Protein AF-A0A2T3G2Y2-F1 (afdb_monomer)

pLDDT: mean 80.04, std 14.93, range [35.12, 97.12]

Secondary structure (DSSP, 8-state):
--HHHHHHHHHHHHHHHHHHHHH-SSHHHHHHHHHHHHHHHHHHHHHHHHHHHHHHHHHHHHHHHHHHHHHHHHHHGGGS-HHHHHHHHHHHHHHHHHHHHTTSS-HHHHHHHHHHHHHHS-GGGTT--

Solvent-accessible surface area (backbone atoms only — not comparable to full-atom values): 7167 Å² total; per-residue (Å²): 132,61,71,68,56,55,53,50,51,53,49,50,51,47,50,51,34,50,56,51,38,78,65,47,91,43,72,72,58,26,54,53,35,48,54,50,38,52,52,53,51,52,53,51,52,53,54,50,51,53,50,52,53,54,50,52,54,53,50,51,50,53,47,52,54,31,49,53,47,43,51,51,49,70,75,42,50,92,81,47,53,75,68,52,37,44,56,50,43,54,52,32,51,54,40,46,52,49,34,41,76,71,64,77,42,53,73,64,59,48,51,56,53,48,54,54,45,59,72,67,31,69,64,80,66,75,71,74,121

Foldseek 3Di:
DDPVVVVVVLVVLLVVLVVCLVPDPDPVSNVVSVVVNVVSVVVVVVVVVVVVVVVVVVLVVLVVVLVVLLCCLVVCLVVDDLVRLVVSLVVSLVSLVVNPVVVVDDPVVSVVSNVVSVVSRDCPVVPPD

Mean predicted aligned error: 11.21 Å

Sequence (129 aa):
MNINDVERNAREIARQTIEECLHAKDKELEEKVYIYAQTSIQILLKEYIKKILYYEDRINIIKNDMDKLYDNLINNNNEMTSYELTRRGYKAMCYLSICYVLGVIDHKEMI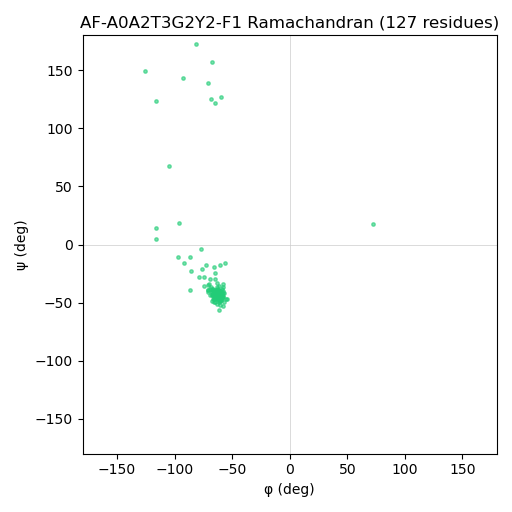DKRDTINMIIPKALQNKI

Radius of gyration: 25.7 Å; Cα contacts (8 Å, |Δi|>4): 75; chains: 1; bounding box: 54×30×72 Å

Nearest PDB structures (foldseek):
  7m4x-assembly1_t  TM=7.697E-01  e=6.752E-01  Acinetobacter baumannii AB0057
  8cdv-assembly1_S  TM=7.797E-01  e=7.152E-01  Bacillus subtilis subsp. subtilis str. 168
  6tbv-assembly1_S201  TM=7.411E-01  e=1.010E+00  Escherichia coli K-12
  7n30-assembly1_ST  TM=7.593E-01  e=1.134E+00  Escherichia coli K-12
  7y7e-assembly1_T  TM=7.560E-01  e=1.134E+00  Escherichia coli

Structure (mmCIF, N/CA/C/O backbone):
data_AF-A0A2T3G2Y2-F1
#
_entry.id   AF-A0A2T3G2Y2-F1
#
loop_
_atom_site.group_PDB
_atom_site.id
_atom_site.type_symbol
_atom_site.label_atom_id
_atom_site.label_alt_id
_atom_site.label_comp_id
_atom_site.label_asym_id
_atom_site.label_entity_id
_atom_site.label_seq_id
_atom_site.pdbx_PDB_ins_code
_atom_site.Cartn_x
_atom_site.Cartn_y
_atom_site.Cartn_z
_atom_site.occupancy
_atom_site.B_iso_or_equiv
_atom_si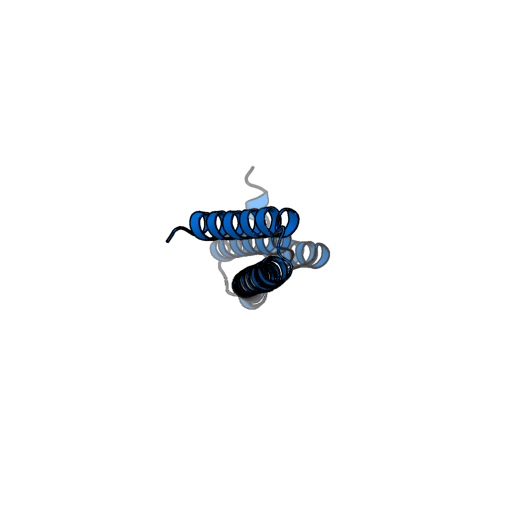te.auth_seq_id
_atom_site.auth_comp_id
_atom_site.auth_asym_id
_atom_site.auth_atom_id
_atom_site.pdbx_PDB_model_num
ATOM 1 N N . MET A 1 1 ? -18.092 -17.340 8.383 1.00 45.09 1 MET A N 1
ATOM 2 C CA . MET A 1 1 ? -18.879 -16.271 9.036 1.00 45.09 1 MET A CA 1
ATOM 3 C C . MET A 1 1 ? -18.550 -14.969 8.320 1.00 45.09 1 MET A C 1
ATOM 5 O O . MET A 1 1 ? -17.367 -14.696 8.159 1.00 45.09 1 MET A O 1
ATOM 9 N N . ASN A 1 2 ? -19.539 -14.256 7.773 1.00 56.09 2 ASN A N 1
ATOM 10 C CA . ASN A 1 2 ? -19.300 -13.054 6.964 1.00 56.09 2 ASN A CA 1
ATOM 11 C C . ASN A 1 2 ? -18.820 -11.908 7.870 1.00 56.09 2 ASN A C 1
ATOM 13 O O . ASN A 1 2 ? -19.319 -11.743 8.980 1.00 56.09 2 ASN A O 1
ATOM 17 N N . ILE A 1 3 ? -17.839 -11.127 7.422 1.00 48.53 3 ILE A N 1
ATOM 18 C CA . ILE A 1 3 ? -17.190 -10.105 8.255 1.00 48.53 3 ILE A CA 1
ATOM 19 C C . ILE A 1 3 ? -18.163 -8.982 8.647 1.00 48.53 3 ILE A C 1
ATOM 21 O O . ILE A 1 3 ? -18.073 -8.443 9.748 1.00 48.53 3 ILE A O 1
ATOM 25 N N . ASN A 1 4 ? -19.149 -8.722 7.785 1.00 52.75 4 ASN A N 1
ATOM 26 C CA . ASN A 1 4 ? -20.234 -7.780 8.043 1.00 52.75 4 ASN A CA 1
ATOM 27 C C . ASN A 1 4 ? -21.188 -8.282 9.139 1.00 52.75 4 ASN A C 1
ATOM 29 O O . ASN A 1 4 ? -21.748 -7.473 9.873 1.00 52.75 4 ASN A O 1
ATOM 33 N N . ASP A 1 5 ? -21.340 -9.603 9.293 1.00 56.50 5 ASP A N 1
ATOM 34 C CA . ASP A 1 5 ? -22.191 -10.182 10.339 1.00 56.50 5 ASP A CA 1
ATOM 35 C C . ASP A 1 5 ? -21.534 -10.067 11.722 1.00 56.50 5 ASP A C 1
ATOM 37 O O . ASP A 1 5 ? -22.220 -9.810 12.706 1.00 56.50 5 ASP A O 1
ATOM 41 N N . VAL A 1 6 ? -20.202 -10.188 11.805 1.00 58.31 6 VAL A N 1
ATOM 42 C CA . VAL A 1 6 ? -19.445 -10.007 13.060 1.00 58.31 6 VAL A CA 1
ATOM 43 C C . VAL A 1 6 ? -19.538 -8.564 13.547 1.00 58.31 6 VAL A C 1
ATOM 45 O O . VAL A 1 6 ? -19.789 -8.312 14.722 1.00 58.31 6 VAL A O 1
ATOM 48 N N . GLU A 1 7 ? -19.348 -7.614 12.633 1.00 56.12 7 GLU A N 1
ATOM 49 C CA . GLU A 1 7 ? -19.343 -6.191 12.956 1.00 56.12 7 GLU A CA 1
ATOM 50 C C . GLU A 1 7 ? -20.743 -5.679 13.312 1.00 56.12 7 GLU A C 1
ATOM 52 O O . GLU A 1 7 ? -20.895 -4.920 14.271 1.00 56.12 7 GLU A O 1
ATOM 57 N N . ARG A 1 8 ? -21.777 -6.150 12.599 1.00 71.88 8 ARG A N 1
ATOM 58 C CA . ARG A 1 8 ? -23.176 -5.871 12.940 1.00 71.88 8 ARG A CA 1
ATOM 59 C C . ARG A 1 8 ? -23.515 -6.403 14.329 1.00 71.88 8 ARG A C 1
ATOM 61 O O . ARG A 1 8 ? -23.965 -5.623 15.162 1.00 71.88 8 ARG A O 1
ATOM 68 N N . ASN A 1 9 ? -23.222 -7.676 14.597 1.00 67.06 9 ASN A N 1
ATOM 69 C CA . ASN A 1 9 ? -23.549 -8.301 15.879 1.00 67.06 9 ASN A CA 1
ATOM 70 C C . ASN A 1 9 ? -22.842 -7.606 17.048 1.00 67.06 9 ASN A C 1
ATOM 72 O O . ASN A 1 9 ? -23.448 -7.372 18.087 1.00 67.06 9 ASN A O 1
ATOM 76 N N . ALA A 1 10 ? -21.576 -7.223 16.885 1.00 61.25 10 ALA A N 1
ATOM 77 C CA . ALA A 1 10 ? -20.834 -6.558 17.947 1.00 61.25 10 ALA A CA 1
ATOM 78 C C . ALA A 1 10 ? -21.329 -5.123 18.221 1.00 61.25 10 ALA A C 1
ATOM 80 O O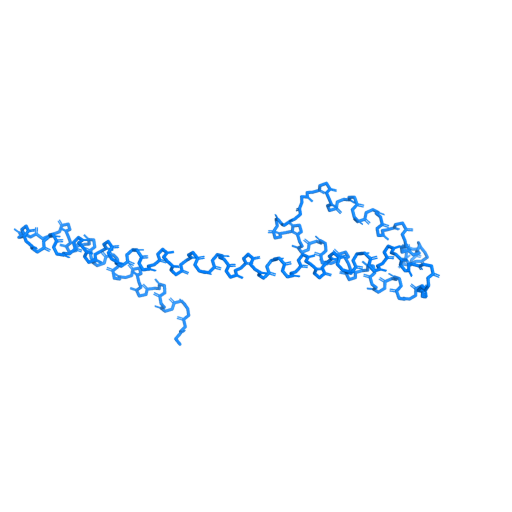 . ALA A 1 10 ? -21.351 -4.694 19.375 1.00 61.25 10 ALA A O 1
ATOM 81 N N . ARG A 1 11 ? -21.785 -4.393 17.189 1.00 65.25 11 ARG A N 1
ATOM 82 C CA . ARG A 1 11 ? -22.463 -3.094 17.361 1.00 65.25 11 ARG A CA 1
ATOM 83 C C . ARG A 1 11 ? -23.825 -3.246 18.032 1.00 65.25 11 ARG A C 1
ATOM 85 O O . ARG A 1 11 ? -24.159 -2.433 18.886 1.00 65.25 11 ARG A O 1
ATOM 92 N N . GLU A 1 12 ? -24.592 -4.271 17.667 1.00 71.38 12 GLU A N 1
ATOM 93 C CA . GLU A 1 12 ? -25.884 -4.578 18.293 1.00 71.38 12 GLU A CA 1
ATOM 94 C C . GLU A 1 12 ? -25.726 -4.896 19.778 1.00 71.38 12 GLU A C 1
ATOM 96 O O . GLU A 1 12 ? -26.423 -4.299 20.596 1.00 71.38 12 GLU A O 1
ATOM 101 N N . ILE A 1 13 ? -24.747 -5.735 20.127 1.00 67.75 13 ILE A N 1
ATOM 102 C CA . ILE A 1 13 ? -24.412 -6.062 21.516 1.00 67.75 13 ILE A CA 1
ATOM 103 C C . ILE A 1 13 ? -23.998 -4.798 22.271 1.00 67.75 13 ILE A C 1
ATOM 105 O O . ILE A 1 13 ? -24.549 -4.521 23.331 1.00 67.75 13 ILE A O 1
ATOM 109 N N . ALA A 1 14 ? -23.093 -3.979 21.725 1.00 63.53 14 ALA A N 1
ATOM 110 C CA . ALA A 1 14 ? -22.678 -2.736 22.378 1.00 63.53 14 ALA A CA 1
ATOM 111 C C . ALA A 1 14 ? -23.856 -1.764 22.594 1.00 63.53 14 ALA A C 1
ATOM 113 O O . ALA A 1 14 ? -23.976 -1.176 23.667 1.00 63.53 14 ALA A O 1
ATOM 114 N N . ARG A 1 15 ? -24.754 -1.632 21.606 1.00 69.69 15 ARG A N 1
ATOM 115 C CA . ARG A 1 15 ? -25.951 -0.778 21.683 1.00 69.69 15 ARG A CA 1
ATOM 116 C C . ARG A 1 15 ? -26.929 -1.263 22.754 1.00 69.69 15 ARG A C 1
ATOM 118 O O . ARG A 1 15 ? -27.345 -0.459 23.581 1.00 69.69 15 ARG A O 1
ATOM 125 N N . GLN A 1 16 ? -27.259 -2.556 22.750 1.00 67.19 16 GLN A N 1
ATOM 126 C CA . GLN A 1 16 ? -28.146 -3.176 23.743 1.00 67.19 16 GLN A CA 1
ATOM 127 C C . GLN A 1 16 ? -27.567 -3.049 25.152 1.00 67.19 16 GLN A C 1
ATOM 129 O O . GLN A 1 16 ? -28.277 -2.671 26.076 1.00 67.19 16 GLN A O 1
ATOM 134 N N . THR A 1 17 ? -26.258 -3.263 25.295 1.00 64.31 17 THR A N 1
ATOM 135 C CA . THR A 1 17 ? -25.582 -3.153 26.591 1.00 64.31 17 THR A CA 1
ATOM 136 C C . THR A 1 17 ? -25.626 -1.714 27.128 1.00 64.31 17 THR A C 1
ATOM 138 O O . THR A 1 17 ? -25.852 -1.518 28.315 1.00 64.31 17 THR A O 1
ATOM 141 N N . ILE A 1 18 ? -25.473 -0.689 26.275 1.00 64.94 18 ILE A N 1
ATOM 142 C CA . ILE A 1 18 ? -25.609 0.725 26.682 1.00 64.94 18 ILE A CA 1
ATOM 143 C C . ILE A 1 18 ? -27.060 1.068 27.060 1.00 64.94 18 ILE A C 1
ATOM 145 O O . ILE A 1 18 ? -27.271 1.734 28.074 1.00 64.94 18 ILE A O 1
ATOM 149 N N . GLU A 1 19 ? -28.053 0.617 26.281 1.00 66.12 19 GLU A N 1
ATOM 150 C CA . GLU A 1 19 ? -29.481 0.821 26.588 1.00 66.12 19 GLU A CA 1
ATOM 151 C C . GLU A 1 19 ? -29.868 0.188 27.935 1.00 66.12 19 GLU A C 1
ATOM 153 O O . GLU A 1 19 ? -30.522 0.836 28.751 1.00 66.12 19 GLU A O 1
ATOM 158 N N . GLU A 1 20 ? -29.429 -1.042 28.208 1.00 62.84 20 GLU A N 1
ATOM 159 C CA . GLU A 1 20 ? -29.710 -1.727 29.476 1.00 62.84 20 GLU A CA 1
ATOM 160 C C . GLU A 1 20 ? -28.993 -1.074 30.666 1.00 62.84 20 GLU A C 1
ATOM 162 O O . GLU A 1 20 ? -29.585 -0.961 31.739 1.00 62.84 20 GLU A O 1
ATOM 167 N N . CYS A 1 21 ? -27.766 -0.570 30.477 1.00 62.75 21 CYS A N 1
ATOM 168 C CA . CYS A 1 21 ? -27.027 0.159 31.515 1.00 62.75 21 CYS A CA 1
ATOM 169 C C . CYS A 1 21 ? -27.739 1.463 31.906 1.00 62.75 21 CYS A C 1
ATOM 171 O O . CYS A 1 21 ? -27.919 1.740 33.087 1.00 62.75 21 CYS A O 1
ATOM 173 N N . LEU A 1 22 ? -28.188 2.246 30.917 1.00 62.22 22 LEU A N 1
ATOM 174 C CA . LEU A 1 22 ? -28.872 3.529 31.137 1.00 62.22 22 LEU A CA 1
ATOM 175 C C . LEU A 1 22 ? -30.240 3.384 31.824 1.00 62.22 22 LEU A C 1
ATOM 177 O O . LEU A 1 22 ? -30.766 4.361 32.361 1.00 62.22 22 LEU A O 1
ATOM 181 N N . HIS A 1 23 ? -30.831 2.187 31.794 1.00 68.56 23 HIS A N 1
ATOM 182 C CA . HIS A 1 23 ? -32.160 1.909 32.340 1.00 68.56 23 HIS A CA 1
ATOM 183 C C . HIS A 1 23 ? -32.159 0.918 33.513 1.00 68.56 23 HIS A C 1
ATOM 185 O O . HIS A 1 23 ? -33.233 0.564 34.017 1.00 68.56 23 HIS A O 1
ATOM 191 N N . ALA A 1 24 ? -30.984 0.492 33.983 1.00 64.38 24 ALA A N 1
ATOM 192 C CA . ALA A 1 24 ? -30.859 -0.387 35.135 1.00 64.38 24 ALA A CA 1
ATOM 193 C C . ALA A 1 24 ? -31.360 0.322 36.405 1.00 64.38 24 ALA A C 1
ATOM 195 O O . ALA A 1 24 ? -30.886 1.387 36.788 1.00 64.38 24 ALA A O 1
ATOM 196 N N . LYS A 1 25 ? -32.354 -0.276 37.073 1.00 67.38 25 LYS A N 1
ATOM 197 C CA . LYS A 1 25 ? -32.879 0.221 38.361 1.00 67.38 25 LYS A CA 1
ATOM 198 C C . LYS A 1 25 ? -32.094 -0.305 39.568 1.00 67.38 25 LYS A C 1
ATOM 200 O O . LYS A 1 25 ? -32.313 0.161 40.682 1.00 67.38 25 LYS A O 1
ATOM 205 N N . ASP A 1 26 ? -31.218 -1.280 39.338 1.00 78.50 26 ASP A N 1
ATOM 206 C CA . ASP A 1 26 ? -30.374 -1.946 40.326 1.00 78.50 26 ASP A CA 1
ATOM 207 C C . ASP A 1 26 ? -28.902 -1.656 40.006 1.00 78.50 26 ASP A C 1
ATOM 209 O O . ASP A 1 26 ? -28.435 -1.944 38.901 1.00 78.50 26 ASP A O 1
ATOM 213 N N . LYS A 1 27 ? -28.177 -1.098 40.982 1.00 72.44 27 LYS A N 1
ATOM 214 C CA . LYS A 1 27 ? -26.762 -0.730 40.843 1.00 72.44 27 LYS A CA 1
ATOM 215 C C . LYS A 1 27 ? -25.852 -1.930 40.589 1.00 72.44 27 LYS A C 1
ATOM 217 O O . LYS A 1 27 ? -24.863 -1.790 39.879 1.00 72.44 27 LYS A O 1
ATOM 222 N N . GLU A 1 28 ? -26.161 -3.101 41.145 1.00 76.81 28 GLU A N 1
ATOM 223 C CA . GLU A 1 28 ? -25.327 -4.293 40.933 1.00 76.81 28 GLU A CA 1
ATOM 224 C C . GLU A 1 28 ? -25.470 -4.814 39.494 1.00 76.81 28 GLU A C 1
ATOM 226 O O . GLU A 1 28 ? -24.509 -5.296 38.886 1.00 76.81 28 GLU A O 1
ATOM 231 N N . LEU A 1 29 ? -26.672 -4.690 38.924 1.00 73.12 29 LEU A N 1
ATOM 232 C CA . LEU A 1 29 ? -26.936 -5.018 37.526 1.00 73.12 29 LEU A CA 1
ATOM 233 C C . LEU A 1 29 ? -26.256 -4.015 36.586 1.00 73.12 29 LEU A C 1
ATOM 235 O O . LEU A 1 29 ? -25.618 -4.430 35.622 1.00 73.12 29 LEU A O 1
ATOM 239 N N . GLU A 1 30 ? -26.334 -2.720 36.898 1.00 69.00 30 GLU A N 1
ATOM 240 C CA . GLU A 1 30 ? -25.651 -1.650 36.162 1.00 69.00 30 GLU A CA 1
ATOM 241 C C . GLU A 1 30 ? -24.134 -1.902 36.066 1.00 69.00 30 GLU A C 1
ATOM 243 O O . GLU A 1 30 ? -23.560 -1.855 34.979 1.00 69.00 30 GLU A O 1
ATOM 248 N N . GLU A 1 31 ? -23.484 -2.261 37.177 1.00 72.44 31 GLU A N 1
ATOM 249 C CA . GLU A 1 31 ? -22.037 -2.507 37.218 1.00 72.44 31 GLU A CA 1
ATOM 250 C C . GLU A 1 31 ? -21.621 -3.748 36.404 1.00 72.44 31 GLU A C 1
ATOM 252 O O . GLU A 1 31 ? -20.627 -3.719 35.671 1.00 72.44 31 GLU A O 1
ATOM 257 N N . LYS A 1 32 ? -22.418 -4.825 36.439 1.00 76.69 32 LYS A N 1
ATOM 258 C CA . LYS A 1 32 ? -22.186 -6.027 35.611 1.00 76.69 32 LYS A CA 1
ATOM 259 C C . LYS A 1 32 ? -22.330 -5.733 34.118 1.00 76.69 32 LYS A C 1
ATOM 261 O O . LYS A 1 32 ? -21.496 -6.175 33.323 1.00 76.69 32 LYS A O 1
ATOM 266 N N . VAL A 1 33 ? -23.364 -4.983 33.739 1.00 71.00 33 VAL A N 1
ATOM 267 C CA . VAL A 1 33 ? -23.626 -4.582 32.348 1.00 71.00 33 VAL A CA 1
ATOM 268 C C . VAL A 1 33 ? -22.508 -3.667 31.839 1.00 71.00 33 VAL A C 1
ATOM 270 O O . VAL A 1 33 ? -22.005 -3.862 30.731 1.00 71.00 33 VAL A O 1
ATOM 273 N N . TYR A 1 34 ? -22.016 -2.750 32.675 1.00 69.69 34 TYR A N 1
ATOM 274 C CA . TYR A 1 34 ? -20.880 -1.891 32.347 1.00 69.69 34 TYR A CA 1
ATOM 275 C C . TYR A 1 34 ? -19.591 -2.686 32.072 1.00 69.69 34 TYR A C 1
ATOM 277 O O . TYR A 1 34 ? -18.939 -2.479 31.044 1.00 69.69 34 TYR A O 1
ATOM 285 N N . ILE A 1 35 ? -19.240 -3.647 32.936 1.00 76.62 35 ILE A N 1
ATOM 286 C CA . ILE A 1 35 ? -18.067 -4.522 32.740 1.00 76.62 35 ILE A CA 1
ATOM 287 C C . ILE A 1 35 ? -18.201 -5.339 31.445 1.00 76.62 35 ILE A C 1
ATOM 289 O O . ILE A 1 35 ? -17.233 -5.496 30.688 1.00 76.62 35 ILE A O 1
ATOM 293 N N . TYR A 1 36 ? -19.404 -5.835 31.151 1.00 74.88 36 TYR A N 1
ATOM 294 C CA . TYR A 1 36 ? -19.682 -6.570 29.919 1.00 74.88 36 TYR A CA 1
ATOM 295 C C . TYR A 1 36 ? -19.528 -5.690 28.663 1.00 74.88 36 TYR A C 1
ATOM 297 O O . TYR A 1 36 ? -18.896 -6.112 27.685 1.00 74.88 36 TYR A O 1
ATOM 305 N N . ALA A 1 37 ? -20.011 -4.442 28.704 1.00 70.12 37 ALA A N 1
ATOM 306 C CA . ALA A 1 37 ? -19.838 -3.462 27.627 1.00 70.12 37 ALA A CA 1
ATOM 307 C C . ALA A 1 37 ? -18.355 -3.178 27.368 1.00 70.12 37 ALA A C 1
ATOM 309 O O . ALA A 1 37 ? -17.889 -3.247 26.228 1.00 70.12 37 ALA A O 1
ATOM 310 N N . GLN A 1 38 ? -17.598 -2.904 28.435 1.00 73.56 38 GLN A N 1
ATOM 311 C CA . GLN A 1 38 ? -16.163 -2.645 28.351 1.00 73.56 38 GLN A CA 1
ATOM 312 C C . GLN A 1 38 ? -15.412 -3.824 27.730 1.00 73.56 38 GLN A C 1
ATOM 314 O O . GLN A 1 38 ? -14.592 -3.629 26.833 1.00 73.56 38 GLN A O 1
ATOM 319 N N . THR A 1 39 ? -15.726 -5.049 28.155 1.00 79.31 39 THR A N 1
ATOM 320 C CA . THR A 1 39 ? -15.109 -6.268 27.612 1.00 79.31 39 THR A CA 1
ATOM 321 C C . THR A 1 39 ? -15.400 -6.416 26.116 1.00 79.31 39 THR A C 1
ATOM 323 O O . THR A 1 39 ? -14.495 -6.691 25.325 1.00 79.31 39 THR A O 1
ATOM 326 N N . SER A 1 40 ? -16.645 -6.166 25.706 1.00 75.75 40 SER A N 1
ATOM 327 C CA . SER A 1 40 ? -17.072 -6.242 24.304 1.00 75.75 40 SER A CA 1
ATOM 328 C C . SER A 1 40 ? -16.360 -5.205 23.427 1.00 75.75 40 SER A C 1
ATOM 330 O O . SER A 1 40 ? -15.847 -5.539 22.357 1.00 75.75 40 SER A O 1
ATOM 332 N N . ILE A 1 41 ? -16.242 -3.963 23.908 1.00 76.94 41 ILE A N 1
ATOM 333 C CA . ILE A 1 41 ? -15.496 -2.892 23.230 1.00 76.94 41 ILE A CA 1
ATOM 334 C C . ILE A 1 41 ? -14.010 -3.252 23.114 1.00 76.94 41 ILE A C 1
ATOM 336 O O . ILE A 1 41 ? -13.412 -3.068 22.056 1.00 76.94 41 ILE A O 1
ATOM 340 N N . GLN A 1 42 ? -13.401 -3.807 24.164 1.00 77.44 42 GLN A N 1
ATOM 341 C CA . GLN A 1 42 ? -11.996 -4.222 24.129 1.00 77.44 42 GLN A CA 1
ATOM 342 C C . GLN A 1 42 ? -11.738 -5.335 23.107 1.00 77.44 42 GLN A C 1
ATOM 344 O O . GLN A 1 42 ? -10.715 -5.307 22.420 1.00 77.44 42 GLN A O 1
ATOM 349 N N . ILE A 1 43 ? -12.649 -6.305 22.983 1.00 82.19 43 ILE A N 1
ATOM 350 C CA . ILE A 1 43 ? -12.560 -7.354 21.958 1.00 82.19 43 ILE A CA 1
ATOM 351 C C . ILE A 1 43 ? -12.643 -6.729 20.562 1.00 82.19 43 ILE A C 1
ATOM 353 O O . ILE A 1 43 ? -11.793 -7.015 19.720 1.00 82.19 43 ILE A O 1
ATOM 357 N N . LEU A 1 44 ? -13.605 -5.827 20.336 1.00 77.69 44 LEU A N 1
ATOM 358 C CA . LEU A 1 44 ? -13.743 -5.110 19.067 1.00 77.69 44 LEU A CA 1
ATOM 359 C C . LEU A 1 44 ? -12.470 -4.348 18.697 1.00 77.69 44 LEU A C 1
ATOM 361 O O . LEU A 1 44 ? -11.960 -4.505 17.589 1.00 77.69 44 LEU A O 1
ATOM 365 N N . LEU A 1 45 ? -11.924 -3.565 19.630 1.00 77.50 45 LEU A N 1
ATOM 366 C CA . LEU A 1 45 ? -10.692 -2.804 19.418 1.00 77.50 45 LEU A CA 1
ATOM 367 C C . LEU A 1 45 ? -9.517 -3.716 19.049 1.00 77.50 45 LEU A C 1
ATOM 369 O O . LEU A 1 45 ? -8.793 -3.420 18.100 1.00 77.50 45 LEU A O 1
ATOM 373 N N . LYS A 1 46 ? -9.353 -4.851 19.742 1.00 80.44 46 LYS A N 1
ATOM 374 C CA . LYS A 1 46 ? -8.311 -5.839 19.416 1.00 80.44 46 LYS A CA 1
ATOM 375 C C . LYS A 1 46 ? -8.464 -6.381 17.994 1.00 80.44 46 LYS A C 1
ATOM 377 O O . LYS A 1 46 ? -7.467 -6.504 17.286 1.00 80.44 46 LYS A O 1
ATOM 382 N N . GLU A 1 47 ? -9.685 -6.682 17.560 1.00 81.00 47 GLU A N 1
ATOM 383 C CA . GLU A 1 47 ? -9.940 -7.179 16.204 1.00 81.00 47 GLU A CA 1
ATOM 384 C C . GLU A 1 47 ? -9.700 -6.108 15.128 1.00 81.00 47 GLU A C 1
ATOM 386 O O . GLU A 1 47 ? -9.119 -6.410 14.085 1.00 81.00 47 GLU A O 1
ATOM 391 N N . TYR A 1 48 ? -10.060 -4.844 15.376 1.00 77.31 48 TYR A N 1
ATOM 392 C CA . TYR A 1 48 ? -9.737 -3.750 14.452 1.00 77.31 48 TYR A CA 1
ATOM 393 C C . TYR A 1 48 ? -8.233 -3.497 14.347 1.00 77.31 48 TYR A C 1
ATOM 395 O O . TYR A 1 48 ? -7.735 -3.342 13.235 1.00 77.31 48 TYR A O 1
ATOM 403 N N . ILE A 1 49 ? -7.496 -3.519 15.463 1.00 82.62 49 ILE A N 1
ATOM 404 C CA . ILE A 1 49 ? -6.032 -3.372 15.450 1.00 82.62 49 ILE A CA 1
ATOM 405 C C . ILE A 1 49 ? -5.390 -4.483 14.614 1.00 82.62 49 ILE A C 1
ATOM 407 O O . ILE A 1 49 ? -4.567 -4.196 13.750 1.00 82.62 49 ILE A O 1
ATOM 411 N N . LYS A 1 50 ? -5.810 -5.743 14.793 1.00 82.56 50 LYS A N 1
ATOM 412 C CA . LYS A 1 50 ? -5.321 -6.856 13.960 1.00 82.56 50 LYS A CA 1
ATOM 413 C C . LYS A 1 50 ? -5.585 -6.628 12.470 1.00 82.56 50 LYS A C 1
ATOM 415 O O . LYS A 1 50 ? -4.725 -6.937 11.653 1.00 82.56 50 LYS A O 1
ATOM 420 N N . LYS A 1 51 ? -6.757 -6.093 12.106 1.00 78.31 51 LYS A N 1
ATOM 421 C CA . LYS A 1 51 ? -7.083 -5.763 10.708 1.00 78.31 51 LYS A CA 1
ATOM 422 C C . LYS A 1 51 ? -6.212 -4.634 10.165 1.00 78.31 51 LYS A C 1
ATOM 424 O O . LYS A 1 51 ? -5.761 -4.740 9.032 1.00 78.31 51 LYS A O 1
ATOM 429 N N . ILE A 1 52 ? -5.980 -3.581 10.951 1.00 80.25 52 ILE A N 1
ATOM 430 C CA . ILE A 1 52 ? -5.095 -2.473 10.564 1.00 80.25 52 ILE A CA 1
ATOM 431 C C . ILE A 1 52 ? -3.697 -3.017 10.273 1.00 80.25 52 ILE A C 1
ATOM 433 O O . ILE A 1 52 ? -3.218 -2.846 9.158 1.00 80.25 52 ILE A O 1
ATOM 437 N N . LEU A 1 53 ? -3.118 -3.777 11.208 1.00 82.06 53 LEU A N 1
ATOM 438 C CA . LEU A 1 53 ? -1.801 -4.398 11.034 1.00 82.06 53 LEU A CA 1
ATOM 439 C C . LEU A 1 53 ? -1.758 -5.317 9.801 1.00 82.06 53 LEU A C 1
ATOM 441 O O . LEU A 1 53 ? -0.821 -5.267 9.012 1.00 82.06 53 LEU A O 1
ATOM 445 N N . TYR A 1 54 ? -2.809 -6.111 9.575 1.00 87.62 54 TYR A N 1
ATOM 446 C CA . TYR A 1 54 ? -2.915 -6.954 8.382 1.00 87.62 54 TYR A CA 1
ATOM 447 C C . TYR A 1 54 ? -2.901 -6.145 7.074 1.00 87.62 54 TYR A C 1
ATOM 449 O O . TYR A 1 54 ? -2.278 -6.556 6.093 1.00 87.62 54 TYR A O 1
ATOM 457 N N . TYR A 1 55 ? -3.605 -5.010 7.028 1.00 85.50 55 TYR A N 1
ATOM 458 C CA . TYR A 1 55 ? -3.594 -4.141 5.854 1.00 85.50 55 TYR A CA 1
ATOM 459 C C . TYR A 1 55 ? 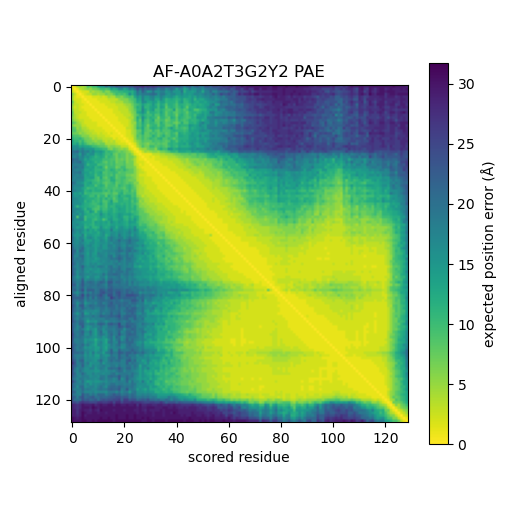-2.255 -3.422 5.690 1.00 85.50 55 TYR A C 1
ATOM 461 O O . TYR A 1 55 ? -1.775 -3.343 4.562 1.00 85.50 55 TYR A O 1
ATOM 469 N N . GLU A 1 56 ? -1.624 -2.973 6.776 1.00 84.38 56 GLU A N 1
ATOM 470 C CA . GLU A 1 56 ? -0.272 -2.401 6.756 1.00 84.38 56 GLU A CA 1
ATOM 471 C C . GLU A 1 56 ? 0.750 -3.394 6.182 1.00 84.38 56 GLU A C 1
ATOM 473 O O . GLU A 1 56 ? 1.510 -3.043 5.279 1.00 84.38 56 GLU A O 1
ATOM 478 N N . ASP A 1 57 ? 0.707 -4.664 6.595 1.00 89.88 57 ASP A N 1
ATOM 479 C CA . ASP A 1 57 ? 1.567 -5.718 6.042 1.00 89.88 57 ASP A CA 1
ATOM 480 C C . ASP A 1 57 ? 1.357 -5.899 4.531 1.00 89.88 57 ASP A C 1
ATOM 482 O O . ASP A 1 57 ? 2.311 -6.005 3.755 1.00 89.88 57 ASP A O 1
ATOM 486 N N . ARG A 1 58 ? 0.099 -5.905 4.075 1.00 88.19 58 ARG A N 1
ATOM 487 C CA . ARG A 1 58 ? -0.241 -6.023 2.646 1.00 88.19 58 ARG A CA 1
ATOM 488 C C . ARG A 1 58 ? 0.217 -4.810 1.845 1.00 88.19 58 ARG A C 1
ATOM 490 O O . ARG A 1 58 ? 0.719 -4.968 0.733 1.00 88.19 58 ARG A O 1
ATOM 497 N N . ILE A 1 59 ? 0.063 -3.622 2.412 1.00 89.88 59 ILE A N 1
ATOM 498 C CA . ILE A 1 59 ? 0.536 -2.362 1.846 1.00 89.88 59 ILE A CA 1
ATOM 499 C C . ILE A 1 59 ? 2.066 -2.391 1.691 1.00 89.88 59 ILE A C 1
ATOM 501 O O . ILE A 1 59 ? 2.583 -2.058 0.622 1.00 89.88 59 ILE A O 1
ATOM 505 N N . ASN A 1 60 ? 2.784 -2.886 2.702 1.00 90.50 60 ASN A N 1
ATOM 506 C CA . ASN A 1 60 ? 4.237 -3.055 2.658 1.00 90.50 60 ASN A CA 1
ATOM 507 C C . ASN A 1 60 ? 4.680 -4.054 1.581 1.00 90.50 60 ASN A C 1
ATOM 509 O O . ASN A 1 60 ? 5.675 -3.819 0.897 1.00 90.50 60 ASN A O 1
ATOM 513 N N . ILE A 1 61 ? 3.933 -5.145 1.373 1.00 93.00 61 ILE A N 1
ATOM 514 C CA . ILE A 1 61 ? 4.193 -6.085 0.269 1.00 93.00 61 ILE A CA 1
ATOM 515 C C . ILE A 1 61 ? 4.072 -5.375 -1.085 1.00 93.00 61 ILE A C 1
ATOM 517 O O . ILE A 1 61 ? 4.972 -5.497 -1.914 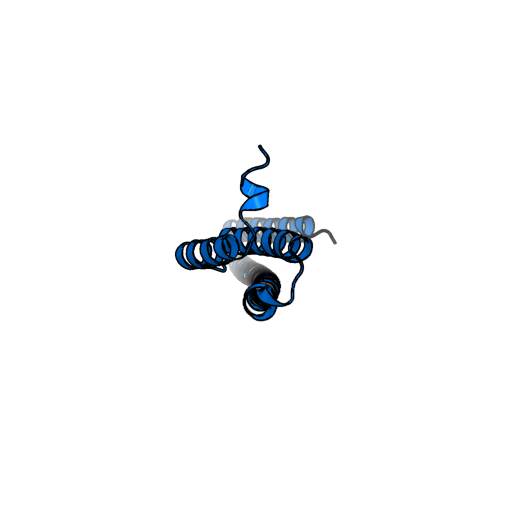1.00 93.00 61 ILE A O 1
ATOM 521 N N . ILE A 1 62 ? 3.006 -4.595 -1.297 1.00 90.81 62 ILE A N 1
ATOM 522 C CA . ILE A 1 62 ? 2.802 -3.841 -2.545 1.00 90.81 62 ILE A CA 1
ATOM 523 C C . ILE A 1 62 ? 3.948 -2.848 -2.770 1.00 90.81 62 ILE A C 1
ATOM 525 O O . ILE A 1 62 ? 4.471 -2.771 -3.883 1.00 90.81 62 ILE A O 1
ATOM 529 N N . LYS A 1 63 ? 4.372 -2.127 -1.724 1.00 94.25 63 LYS A N 1
ATOM 530 C CA . LYS A 1 63 ? 5.518 -1.210 -1.793 1.00 94.25 63 LYS A CA 1
ATOM 531 C C . LYS A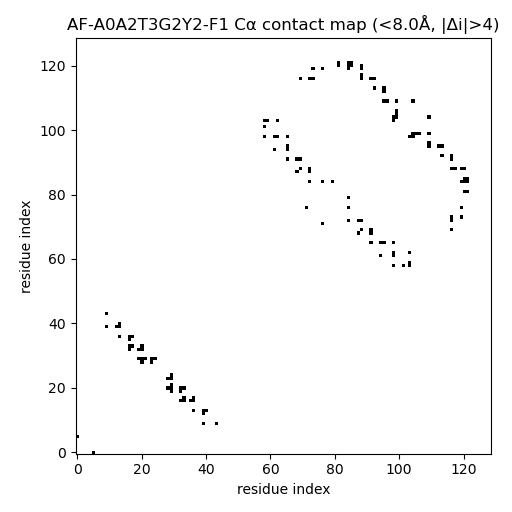 1 63 ? 6.805 -1.942 -2.172 1.00 94.25 63 LYS A C 1
ATOM 533 O O . LYS A 1 63 ? 7.496 -1.515 -3.087 1.00 94.25 63 LYS A O 1
ATOM 538 N N . ASN A 1 64 ? 7.098 -3.068 -1.526 1.00 95.25 64 ASN A N 1
ATOM 539 C CA . ASN A 1 64 ? 8.293 -3.857 -1.821 1.00 95.25 64 ASN A CA 1
ATOM 540 C C . ASN A 1 64 ? 8.293 -4.397 -3.257 1.00 95.25 64 ASN A C 1
ATOM 542 O O . ASN A 1 64 ? 9.335 -4.416 -3.910 1.00 95.25 64 ASN A O 1
ATOM 546 N N . ASP A 1 65 ? 7.141 -4.835 -3.764 1.00 92.81 65 ASP A N 1
ATOM 547 C CA . ASP A 1 65 ? 7.009 -5.273 -5.154 1.00 92.81 65 ASP A CA 1
ATOM 548 C C . ASP A 1 65 ? 7.181 -4.105 -6.137 1.00 92.81 65 ASP A C 1
ATOM 550 O O . ASP A 1 65 ? 7.812 -4.276 -7.183 1.00 92.81 65 ASP A O 1
ATOM 554 N N . MET A 1 66 ? 6.666 -2.917 -5.796 1.00 94.62 66 MET A N 1
ATOM 555 C CA . MET A 1 66 ? 6.883 -1.682 -6.556 1.00 94.62 66 MET A CA 1
ATOM 556 C C . MET A 1 66 ? 8.369 -1.316 -6.602 1.00 94.62 66 MET A C 1
ATOM 558 O O . MET A 1 66 ? 8.902 -1.127 -7.694 1.00 94.62 66 MET A O 1
ATOM 562 N N . ASP A 1 67 ? 9.051 -1.301 -5.454 1.00 95.56 67 ASP A N 1
ATOM 563 C CA . ASP A 1 67 ? 10.476 -0.973 -5.355 1.00 95.56 67 ASP A CA 1
ATOM 564 C C . ASP A 1 67 ? 11.335 -1.982 -6.129 1.00 95.56 67 ASP A C 1
ATOM 566 O O . ASP A 1 67 ? 12.175 -1.584 -6.928 1.00 95.56 67 ASP A O 1
ATOM 570 N N . LYS A 1 68 ? 11.053 -3.288 -6.027 1.00 95.12 68 LYS A N 1
ATOM 571 C CA . LYS A 1 68 ? 11.749 -4.312 -6.829 1.00 95.12 68 LYS A CA 1
ATOM 572 C C . LYS A 1 68 ? 11.566 -4.113 -8.331 1.00 95.12 68 LYS A C 1
ATOM 574 O O . LYS A 1 68 ? 12.512 -4.304 -9.093 1.00 95.12 68 LYS A O 1
ATOM 579 N N . LEU A 1 69 ? 10.348 -3.791 -8.775 1.00 92.31 69 LEU A N 1
ATOM 580 C CA . LEU A 1 69 ? 10.076 -3.518 -10.189 1.00 92.31 69 LEU A CA 1
ATOM 581 C C . LEU A 1 69 ? 10.805 -2.258 -10.656 1.00 92.31 69 LEU A C 1
ATOM 583 O O . LEU A 1 69 ? 11.370 -2.263 -11.749 1.00 92.31 69 LEU A O 1
ATOM 587 N N . TYR A 1 70 ? 10.794 -1.213 -9.829 1.00 94.56 70 TYR A N 1
ATOM 588 C CA . TYR A 1 70 ? 11.490 0.040 -10.078 1.00 94.56 70 TYR A CA 1
ATOM 589 C C . TYR A 1 70 ? 13.002 -0.185 -10.184 1.00 94.56 70 TYR A C 1
ATOM 591 O O . TYR A 1 70 ? 13.576 0.073 -11.236 1.00 94.56 70 TYR A O 1
ATOM 599 N N . ASP A 1 71 ? 13.630 -0.766 -9.164 1.00 95.50 71 ASP A N 1
ATOM 600 C CA . ASP A 1 71 ? 15.074 -1.016 -9.124 1.00 95.50 71 ASP A CA 1
ATOM 601 C C . ASP A 1 71 ? 15.524 -1.920 -10.271 1.00 95.50 71 ASP A C 1
ATOM 603 O O . ASP A 1 71 ? 16.554 -1.678 -10.895 1.00 95.50 71 ASP A O 1
ATOM 607 N N . ASN A 1 72 ? 14.733 -2.944 -10.608 1.00 93.06 72 ASN A N 1
ATOM 608 C CA . ASN A 1 72 ? 15.021 -3.795 -11.756 1.00 93.06 72 ASN A CA 1
ATOM 609 C C . ASN A 1 72 ? 15.015 -3.009 -13.075 1.00 93.06 72 ASN A C 1
ATOM 611 O O . ASN A 1 72 ? 15.859 -3.263 -13.931 1.00 93.06 72 ASN A O 1
ATOM 615 N N . LEU A 1 73 ? 14.086 -2.064 -13.242 1.00 92.31 73 LEU A N 1
ATOM 616 C CA . LEU A 1 73 ? 14.037 -1.198 -14.416 1.00 92.31 73 LEU A CA 1
ATOM 617 C C . LEU A 1 73 ? 15.237 -0.242 -14.456 1.00 92.31 73 LEU A C 1
ATOM 619 O O . LEU A 1 73 ? 15.830 -0.080 -15.516 1.00 92.31 73 LEU A O 1
ATOM 623 N N . ILE A 1 74 ? 15.609 0.373 -13.328 1.00 92.75 74 ILE A N 1
ATOM 624 C CA . ILE A 1 74 ? 16.738 1.315 -13.270 1.00 92.75 74 ILE A CA 1
ATOM 625 C C . ILE A 1 74 ? 18.065 0.603 -13.541 1.00 92.75 74 ILE A C 1
ATOM 627 O O . ILE A 1 74 ? 18.864 1.078 -14.344 1.00 92.75 74 ILE A O 1
ATOM 631 N N . ASN A 1 75 ? 18.288 -0.543 -12.900 1.00 93.81 75 ASN A N 1
ATOM 632 C CA . ASN A 1 75 ? 19.589 -1.208 -12.915 1.00 93.81 75 ASN A CA 1
ATOM 633 C C . ASN A 1 75 ? 19.855 -1.981 -14.208 1.00 93.81 75 ASN A C 1
ATOM 635 O O . ASN A 1 75 ? 21.006 -2.107 -14.611 1.00 93.81 75 ASN A O 1
ATOM 639 N N . ASN A 1 76 ? 18.805 -2.466 -14.877 1.00 92.25 76 ASN A N 1
ATOM 640 C CA . ASN A 1 76 ? 18.953 -3.372 -16.016 1.00 92.25 76 ASN A CA 1
ATOM 641 C C . ASN A 1 76 ? 18.425 -2.768 -17.329 1.00 92.25 76 ASN A C 1
ATOM 643 O O . ASN A 1 76 ? 18.220 -3.499 -18.297 1.00 92.25 76 ASN A O 1
ATOM 647 N N . ASN A 1 77 ? 18.179 -1.452 -17.395 1.00 88.88 77 ASN A N 1
ATOM 648 C CA . ASN A 1 77 ? 17.581 -0.829 -18.584 1.00 88.88 77 ASN A CA 1
ATOM 649 C C . ASN A 1 77 ? 18.385 -1.056 -19.880 1.00 88.88 77 ASN A C 1
ATOM 651 O O . ASN A 1 77 ? 17.784 -1.266 -20.930 1.00 88.88 77 ASN A O 1
ATOM 655 N N . ASN A 1 78 ? 19.717 -1.071 -19.803 1.00 87.94 78 ASN A N 1
ATOM 656 C CA . ASN A 1 78 ? 20.608 -1.254 -20.952 1.00 87.94 78 ASN A CA 1
ATOM 657 C C . ASN A 1 78 ? 20.613 -2.694 -21.489 1.00 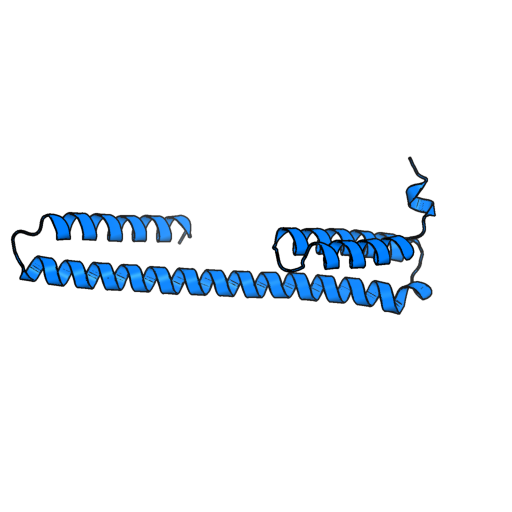87.94 78 ASN A C 1
ATOM 659 O O . ASN A 1 78 ? 21.041 -2.927 -22.616 1.00 87.94 78 ASN A O 1
ATOM 663 N N . GLU A 1 79 ? 20.148 -3.653 -20.688 1.00 90.81 79 GLU A N 1
ATOM 664 C CA . GLU A 1 79 ? 20.091 -5.077 -21.033 1.00 90.81 79 GLU A CA 1
ATOM 665 C C . GLU A 1 79 ? 18.703 -5.495 -21.547 1.00 90.81 79 GLU A C 1
ATOM 667 O O . GLU A 1 79 ? 18.532 -6.598 -22.063 1.00 90.81 79 GLU A O 1
ATOM 672 N N . MET A 1 80 ? 17.697 -4.624 -21.409 1.00 89.19 80 MET A N 1
ATOM 673 C CA . MET A 1 80 ? 16.312 -4.904 -21.786 1.00 89.19 80 MET A CA 1
ATOM 674 C C . MET A 1 80 ? 16.000 -4.464 -23.215 1.00 89.19 80 MET A C 1
ATOM 676 O O . MET A 1 80 ? 16.401 -3.396 -23.677 1.00 89.19 80 MET A O 1
ATOM 680 N N . THR A 1 81 ? 15.174 -5.250 -23.906 1.00 88.00 81 THR A N 1
ATOM 681 C CA . THR A 1 81 ? 14.620 -4.832 -25.200 1.00 88.00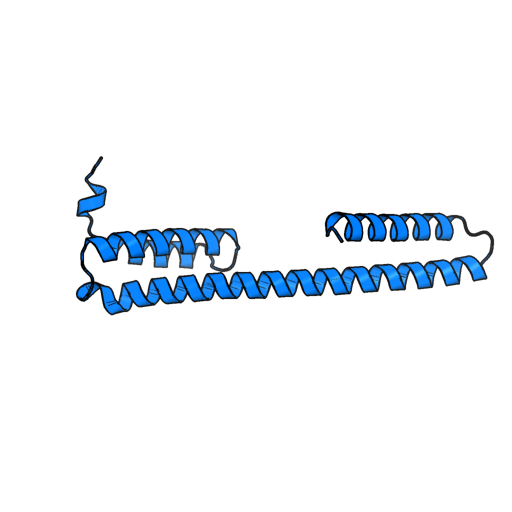 81 THR A CA 1
ATOM 682 C C . THR A 1 81 ? 13.648 -3.656 -25.035 1.00 88.00 81 THR A C 1
ATOM 684 O O . THR A 1 81 ? 13.018 -3.481 -23.990 1.00 88.00 81 THR A O 1
ATOM 687 N N . SER A 1 82 ? 13.425 -2.869 -26.093 1.00 85.81 82 SER A N 1
ATOM 688 C CA . SER A 1 82 ? 12.474 -1.741 -26.051 1.00 85.81 82 SER A CA 1
ATOM 689 C C . SER A 1 82 ? 11.044 -2.158 -25.673 1.00 85.81 82 SER A C 1
ATOM 691 O O . SER A 1 82 ? 10.333 -1.416 -24.989 1.00 85.81 82 SER A O 1
ATOM 693 N N . TYR A 1 83 ? 10.618 -3.354 -26.093 1.00 87.75 83 TYR A N 1
ATOM 694 C CA . TYR A 1 83 ? 9.323 -3.919 -25.711 1.00 87.75 83 TYR A CA 1
ATOM 695 C C . TYR A 1 83 ? 9.255 -4.208 -24.203 1.00 87.75 83 TYR A C 1
ATOM 697 O O . TYR A 1 83 ? 8.273 -3.859 -23.544 1.00 87.75 83 TYR A O 1
ATOM 705 N N . GLU A 1 84 ? 10.309 -4.797 -23.635 1.00 89.62 84 GLU A N 1
ATOM 706 C CA . GLU A 1 84 ? 10.381 -5.094 -22.203 1.00 89.62 84 GLU A CA 1
ATOM 707 C C . GLU A 1 84 ? 10.441 -3.834 -21.348 1.00 89.62 84 GLU A C 1
ATOM 709 O O . GLU A 1 84 ? 9.702 -3.754 -20.365 1.00 89.62 84 GLU A O 1
ATOM 714 N N . LEU A 1 85 ? 11.245 -2.841 -21.747 1.00 88.56 85 LEU A N 1
ATOM 715 C CA . LEU A 1 85 ? 11.322 -1.536 -21.083 1.00 88.56 85 LEU A CA 1
ATOM 716 C C . LEU A 1 85 ? 9.945 -0.886 -20.976 1.00 88.56 85 LEU A C 1
ATOM 718 O O . LEU A 1 85 ? 9.532 -0.450 -19.905 1.00 88.56 85 LEU A O 1
ATOM 722 N N . THR A 1 86 ? 9.192 -0.897 -22.074 1.00 86.50 86 THR A N 1
ATOM 723 C CA . THR A 1 86 ? 7.833 -0.350 -22.119 1.00 86.50 86 THR A CA 1
ATOM 724 C C . THR A 1 86 ? 6.895 -1.101 -21.183 1.00 86.50 86 THR A C 1
ATOM 726 O O . THR A 1 86 ? 6.202 -0.497 -20.364 1.00 86.50 86 THR A O 1
ATOM 729 N N . ARG A 1 87 ? 6.863 -2.434 -21.291 1.00 89.12 87 ARG A N 1
ATOM 730 C CA . ARG A 1 87 ? 5.949 -3.276 -20.515 1.00 89.12 87 ARG A CA 1
ATOM 731 C C . ARG A 1 87 ? 6.228 -3.174 -19.015 1.00 89.12 87 ARG A C 1
ATOM 733 O O . ARG A 1 87 ? 5.292 -3.053 -18.224 1.00 89.12 87 ARG A O 1
ATOM 740 N N . ARG A 1 88 ? 7.501 -3.238 -18.616 1.00 89.75 88 ARG A N 1
ATOM 741 C CA . ARG A 1 88 ? 7.917 -3.132 -17.210 1.00 89.75 88 ARG A CA 1
ATOM 742 C C . ARG A 1 88 ? 7.744 -1.713 -16.685 1.00 89.75 88 ARG A C 1
ATOM 744 O O . ARG A 1 88 ? 7.224 -1.558 -15.587 1.00 89.75 88 ARG A O 1
ATOM 751 N N . GLY A 1 89 ? 8.085 -0.703 -17.481 1.00 90.75 89 GLY A N 1
ATOM 752 C CA . GLY A 1 89 ? 7.893 0.702 -17.138 1.00 90.75 89 GLY A CA 1
ATOM 753 C C . GLY A 1 89 ? 6.425 1.054 -16.890 1.00 90.75 89 GLY A C 1
ATOM 754 O O . GLY A 1 89 ? 6.104 1.635 -15.856 1.00 90.75 89 GLY A O 1
ATOM 755 N N . TYR A 1 90 ? 5.506 0.609 -17.755 1.00 89.44 90 TYR A N 1
ATOM 756 C CA . TYR A 1 90 ? 4.066 0.788 -17.527 1.00 89.44 90 TYR A CA 1
ATOM 757 C C . TYR A 1 90 ? 3.598 0.099 -16.240 1.00 89.44 90 TYR A C 1
ATOM 759 O O . TYR A 1 90 ? 2.898 0.702 -15.427 1.00 89.44 90 TYR A O 1
ATOM 767 N N . LYS A 1 91 ? 4.043 -1.143 -16.003 1.00 90.62 91 LYS A N 1
ATOM 768 C CA . LYS A 1 91 ? 3.721 -1.870 -14.768 1.00 90.62 91 LYS A CA 1
ATOM 769 C C . LYS A 1 91 ? 4.234 -1.134 -13.523 1.00 90.62 91 LYS A C 1
ATOM 771 O O . LYS A 1 91 ? 3.487 -1.009 -12.557 1.00 90.62 91 LYS A O 1
ATOM 776 N N . ALA A 1 92 ? 5.466 -0.625 -13.555 1.00 92.06 92 ALA A N 1
ATOM 777 C CA . ALA A 1 92 ? 6.042 0.157 -12.465 1.00 92.06 92 ALA A CA 1
ATOM 778 C C . ALA A 1 92 ? 5.234 1.440 -12.204 1.00 92.06 92 ALA A C 1
ATOM 780 O O . ALA A 1 92 ? 4.914 1.720 -11.054 1.00 92.06 92 ALA A O 1
ATOM 781 N N . MET A 1 93 ? 4.803 2.161 -13.249 1.00 91.44 93 MET A N 1
ATOM 782 C CA . MET A 1 93 ? 3.943 3.349 -13.105 1.00 91.44 93 MET A CA 1
ATOM 783 C C . MET A 1 93 ? 2.573 3.036 -12.484 1.00 91.44 93 MET A C 1
ATOM 785 O O . MET A 1 93 ? 2.091 3.800 -11.642 1.00 91.44 93 MET A O 1
ATOM 789 N N . CYS A 1 94 ? 1.943 1.915 -12.856 1.00 91.56 94 CYS A N 1
ATOM 790 C CA . CYS A 1 94 ? 0.689 1.481 -12.234 1.00 91.56 94 CYS A CA 1
ATOM 791 C C . CYS A 1 94 ? 0.874 1.218 -10.734 1.00 91.56 94 CYS A C 1
ATOM 793 O O . CYS A 1 94 ? 0.086 1.699 -9.924 1.00 91.56 94 CYS A O 1
ATOM 795 N N . TYR A 1 95 ? 1.930 0.492 -10.360 1.00 93.94 95 TYR A N 1
ATOM 796 C CA . TYR A 1 95 ? 2.227 0.187 -8.958 1.00 93.94 95 TYR A CA 1
ATOM 797 C C . TYR A 1 95 ? 2.585 1.447 -8.164 1.00 93.94 95 TYR A C 1
ATOM 799 O O . TYR A 1 95 ? 2.098 1.616 -7.053 1.00 93.94 95 TYR A O 1
ATOM 807 N N . LEU A 1 96 ? 3.351 2.366 -8.753 1.00 94.88 96 LEU A N 1
ATOM 808 C CA . LEU A 1 96 ? 3.680 3.659 -8.154 1.00 94.88 96 LEU A CA 1
ATOM 809 C C . LEU A 1 96 ? 2.417 4.481 -7.848 1.00 94.88 96 LEU A C 1
ATOM 811 O O . LEU A 1 96 ? 2.277 5.031 -6.759 1.00 94.88 96 LEU A O 1
ATOM 815 N N . SER A 1 97 ? 1.456 4.500 -8.777 1.00 93.38 97 SER A N 1
ATOM 816 C CA . SER A 1 97 ? 0.164 5.173 -8.581 1.00 93.38 97 SER A CA 1
ATOM 817 C C . SER A 1 97 ? -0.656 4.522 -7.464 1.00 93.38 97 SER A C 1
ATOM 819 O O . SER A 1 97 ? -1.263 5.223 -6.658 1.00 93.38 97 SER A O 1
ATOM 821 N N . ILE A 1 98 ? -0.641 3.188 -7.377 1.00 94.12 98 ILE A N 1
ATOM 822 C CA . ILE A 1 98 ? -1.291 2.443 -6.289 1.00 94.12 98 ILE A CA 1
ATOM 823 C C . ILE A 1 98 ? -0.638 2.782 -4.942 1.00 94.12 98 ILE A C 1
ATOM 825 O O . ILE A 1 98 ? -1.350 3.094 -3.993 1.00 94.12 98 ILE A O 1
ATOM 829 N N . CYS A 1 99 ? 0.695 2.777 -4.853 1.00 95.25 99 CYS A N 1
ATOM 830 C CA . CYS A 1 99 ? 1.420 3.151 -3.636 1.00 95.25 99 CYS A CA 1
ATOM 831 C C . CYS A 1 99 ? 1.103 4.586 -3.191 1.00 95.25 99 CYS A C 1
ATOM 833 O O . CYS A 1 99 ? 0.954 4.828 -1.995 1.00 95.25 99 CYS A O 1
ATOM 835 N N . TYR A 1 100 ? 0.953 5.524 -4.130 1.00 94.81 100 TYR A N 1
ATOM 836 C CA . TYR A 1 100 ? 0.559 6.897 -3.812 1.00 94.81 100 TYR A CA 1
ATOM 837 C C . TYR A 1 100 ? -0.877 6.973 -3.274 1.00 94.81 100 TYR A C 1
ATOM 839 O O . TYR A 1 100 ? -1.112 7.573 -2.229 1.00 94.81 100 TYR A O 1
ATOM 847 N N . VAL A 1 101 ? -1.837 6.310 -3.931 1.00 93.50 101 VAL A N 1
ATOM 848 C CA . VAL A 1 101 ? -3.246 6.271 -3.485 1.00 93.50 101 VAL A CA 1
ATOM 849 C C . VAL A 1 101 ? -3.390 5.618 -2.108 1.00 93.50 101 VAL A C 1
ATOM 851 O O . VAL A 1 101 ? -4.216 6.047 -1.307 1.00 93.50 101 VAL A O 1
ATOM 854 N N . LEU A 1 102 ? -2.578 4.602 -1.818 1.00 89.25 102 LEU A N 1
ATOM 855 C CA . LEU A 1 102 ? -2.537 3.936 -0.515 1.00 89.25 102 LEU A CA 1
ATOM 856 C C . LEU A 1 102 ? -1.774 4.738 0.558 1.00 89.25 102 LEU A C 1
ATOM 858 O O . LEU A 1 102 ? -1.732 4.304 1.705 1.00 89.25 102 LEU A O 1
ATOM 862 N N . GLY A 1 103 ? -1.177 5.885 0.210 1.00 88.38 103 GLY A N 1
ATOM 863 C CA . GLY A 1 103 ? -0.460 6.758 1.145 1.00 88.38 103 GLY A CA 1
ATOM 864 C C . GLY A 1 103 ? 0.889 6.212 1.622 1.00 88.38 103 GLY A C 1
ATOM 865 O O . GLY A 1 103 ? 1.402 6.662 2.641 1.00 88.38 103 GLY A O 1
ATOM 866 N N . VAL A 1 104 ? 1.458 5.235 0.913 1.00 93.69 104 VAL A N 1
ATOM 867 C CA . VAL A 1 104 ? 2.718 4.568 1.300 1.00 93.69 104 VAL A CA 1
ATOM 868 C C . VAL A 1 104 ? 3.953 5.309 0.801 1.00 93.69 104 VAL A C 1
ATOM 870 O O . VAL A 1 104 ? 5.047 5.116 1.324 1.00 93.69 104 VAL A O 1
ATOM 873 N N . ILE A 1 105 ? 3.774 6.108 -0.247 1.00 94.31 105 ILE A N 1
ATOM 874 C CA . ILE A 1 105 ? 4.774 7.026 -0.784 1.00 94.31 105 ILE A CA 1
ATOM 875 C C . ILE A 1 105 ? 4.151 8.414 -0.844 1.00 94.31 105 ILE A C 1
ATOM 877 O O . ILE A 1 105 ? 2.940 8.555 -1.049 1.00 94.31 105 ILE A O 1
ATOM 881 N N . ASP A 1 106 ? 4.974 9.440 -0.679 1.00 95.69 106 ASP A N 1
ATOM 882 C CA . ASP A 1 106 ? 4.507 10.813 -0.787 1.00 95.69 106 ASP A CA 1
ATOM 883 C C . ASP A 1 106 ? 4.417 11.278 -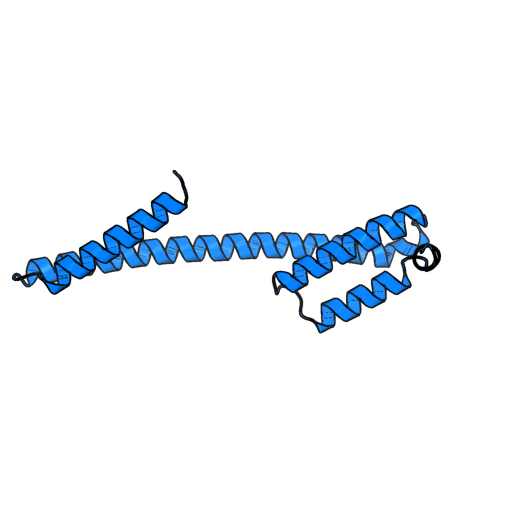2.254 1.00 95.69 106 ASP A C 1
ATOM 885 O O . ASP A 1 106 ? 4.807 10.588 -3.203 1.00 95.69 106 ASP A O 1
ATOM 889 N N . HIS A 1 107 ? 3.852 12.470 -2.453 1.00 95.06 107 HIS A N 1
ATOM 890 C CA . HIS A 1 107 ? 3.701 13.037 -3.790 1.00 95.06 107 HIS A CA 1
ATOM 891 C C . HIS A 1 107 ? 5.051 13.298 -4.472 1.00 95.06 107 HIS A C 1
ATOM 893 O O . HIS A 1 107 ? 5.166 13.110 -5.679 1.00 95.06 107 HIS A O 1
ATOM 899 N N . LYS A 1 108 ? 6.073 13.719 -3.719 1.00 97.12 108 LYS A N 1
ATOM 900 C CA . LYS A 1 108 ? 7.387 14.035 -4.280 1.00 97.12 108 LYS A CA 1
ATOM 901 C C . LYS A 1 108 ? 8.063 12.764 -4.795 1.00 97.12 108 LYS A C 1
ATOM 903 O O . LYS A 1 108 ? 8.476 12.735 -5.948 1.00 97.12 108 LYS A O 1
ATOM 908 N N . GLU A 1 109 ? 8.092 11.705 -3.989 1.00 96.50 109 GLU A N 1
ATOM 909 C CA . GLU A 1 109 ? 8.617 10.394 -4.374 1.00 96.50 109 GLU A CA 1
ATOM 910 C C . GLU A 1 109 ? 7.897 9.847 -5.613 1.00 96.50 109 GLU A C 1
ATOM 912 O O . GLU A 1 109 ? 8.540 9.341 -6.535 1.00 96.50 109 GLU A O 1
ATOM 917 N N . MET A 1 110 ? 6.568 9.995 -5.678 1.00 95.88 110 MET A N 1
ATOM 918 C CA . MET A 1 110 ? 5.785 9.599 -6.850 1.00 95.88 110 MET A CA 1
ATOM 919 C C . MET A 1 110 ? 6.220 10.354 -8.117 1.00 95.88 110 MET A C 1
ATOM 921 O O . MET A 1 110 ? 6.390 9.729 -9.165 1.00 95.88 110 MET A O 1
ATOM 925 N N . ILE A 1 111 ? 6.416 11.673 -8.046 1.00 95.75 111 ILE A N 1
ATOM 926 C CA . ILE A 1 111 ? 6.866 12.475 -9.193 1.00 95.75 111 ILE A CA 1
ATOM 927 C C . ILE A 1 111 ? 8.296 12.092 -9.599 1.00 95.75 111 ILE A C 1
ATOM 929 O O . ILE A 1 111 ? 8.518 11.773 -10.767 1.00 95.75 111 ILE A O 1
ATOM 933 N N . ASP A 1 112 ? 9.226 12.026 -8.645 1.00 96.56 112 ASP A N 1
ATOM 934 C CA . ASP A 1 112 ? 10.641 11.723 -8.894 1.00 96.56 112 ASP A CA 1
ATOM 935 C C . ASP A 1 112 ? 10.812 10.342 -9.565 1.00 96.56 112 ASP A C 1
ATOM 937 O O . ASP A 1 112 ? 11.498 10.200 -10.587 1.00 96.56 112 ASP A O 1
ATOM 941 N N . LYS A 1 113 ? 10.129 9.309 -9.046 1.00 95.62 113 LYS A N 1
ATOM 942 C CA . LYS A 1 113 ? 10.170 7.954 -9.622 1.00 95.62 113 LYS A CA 1
ATOM 943 C C . LYS A 1 113 ? 9.495 7.892 -10.993 1.00 95.62 113 LYS A C 1
ATOM 945 O O . LYS A 1 113 ? 10.014 7.240 -11.901 1.00 95.62 113 LYS A O 1
ATOM 950 N N . ARG A 1 114 ? 8.358 8.571 -11.179 1.00 93.56 114 ARG A N 1
ATOM 951 C CA . ARG A 1 114 ? 7.651 8.617 -12.470 1.00 93.56 114 ARG A CA 1
ATOM 952 C C . ARG A 1 114 ? 8.515 9.256 -13.551 1.00 93.56 114 ARG A C 1
ATOM 954 O O . ARG A 1 114 ? 8.599 8.727 -14.658 1.00 93.56 114 ARG A O 1
ATOM 961 N N . ASP A 1 115 ? 9.146 10.379 -13.241 1.00 93.81 115 ASP A N 1
ATOM 962 C CA . ASP A 1 115 ? 9.957 11.117 -14.203 1.00 93.81 115 ASP A CA 1
ATOM 963 C C . ASP A 1 115 ? 11.198 10.300 -14.593 1.00 93.81 115 ASP A C 1
ATOM 965 O O . ASP A 1 115 ? 11.507 10.186 -15.780 1.00 93.81 115 ASP A O 1
ATOM 969 N N . THR A 1 116 ? 11.807 9.595 -13.634 1.00 93.69 116 THR A N 1
ATOM 970 C CA . THR A 1 116 ? 12.890 8.634 -13.905 1.00 93.69 116 THR A CA 1
ATOM 971 C C . THR A 1 116 ? 12.441 7.509 -14.846 1.00 93.69 116 THR A C 1
ATOM 973 O O . THR A 1 116 ? 13.112 7.224 -15.840 1.00 93.69 116 THR A O 1
ATOM 976 N N . ILE A 1 117 ? 11.281 6.890 -14.592 1.00 92.19 117 ILE A N 1
ATOM 977 C CA . ILE A 1 117 ? 10.724 5.851 -15.475 1.00 92.19 117 ILE A CA 1
ATOM 978 C C . ILE A 1 117 ? 10.497 6.407 -16.892 1.00 92.19 117 ILE A C 1
ATOM 980 O O . ILE A 1 117 ? 10.866 5.764 -17.876 1.00 92.19 117 ILE A O 1
ATOM 984 N N . ASN A 1 118 ? 9.936 7.612 -17.012 1.00 88.31 118 ASN A N 1
ATOM 985 C CA . ASN A 1 118 ? 9.667 8.259 -18.299 1.00 88.31 118 ASN A CA 1
ATOM 986 C C . ASN A 1 118 ? 10.934 8.605 -19.093 1.00 88.31 118 ASN A C 1
ATOM 988 O O . ASN A 1 118 ? 10.866 8.711 -20.317 1.00 88.31 118 ASN A O 1
ATOM 992 N N . MET A 1 119 ? 12.079 8.779 -18.428 1.00 88.81 119 MET A N 1
ATOM 993 C CA . MET A 1 119 ? 13.370 8.957 -19.099 1.00 88.81 119 MET A CA 1
ATOM 994 C C . MET A 1 119 ? 13.919 7.647 -19.680 1.00 88.81 119 MET A C 1
ATOM 996 O O . MET A 1 119 ? 14.645 7.686 -20.671 1.00 88.81 119 MET A O 1
ATOM 1000 N N . ILE A 1 120 ? 13.571 6.503 -19.083 1.00 86.31 120 ILE A N 1
ATOM 1001 C CA . ILE A 1 120 ? 14.042 5.171 -19.491 1.00 86.31 120 ILE A CA 1
ATOM 1002 C C . ILE A 1 120 ? 13.166 4.571 -20.594 1.00 86.31 120 ILE A C 1
ATOM 1004 O O . ILE A 1 120 ? 13.672 3.920 -21.509 1.00 86.31 120 ILE A O 1
ATOM 1008 N N . ILE A 1 121 ? 11.845 4.765 -20.524 1.00 81.81 121 ILE A N 1
ATOM 1009 C CA . ILE A 1 121 ? 10.938 4.251 -21.555 1.00 81.81 121 ILE A CA 1
ATOM 1010 C C . ILE A 1 121 ? 11.192 5.023 -22.864 1.00 81.81 121 ILE A C 1
ATOM 1012 O O . ILE A 1 121 ? 11.096 6.252 -22.882 1.00 81.81 121 ILE A O 1
ATOM 1016 N N . PRO A 1 122 ? 11.479 4.343 -23.990 1.00 68.19 122 PRO A N 1
ATOM 1017 C CA . PRO A 1 122 ? 11.758 5.023 -25.248 1.00 68.19 122 PRO A CA 1
ATOM 1018 C C . PRO A 1 122 ? 10.571 5.888 -25.705 1.00 68.19 122 PRO A C 1
ATOM 1020 O O . PRO A 1 122 ? 9.454 5.400 -25.894 1.00 68.19 122 PRO A O 1
ATOM 1023 N N . LYS A 1 123 ? 10.838 7.176 -25.979 1.00 60.62 123 LYS A N 1
ATOM 1024 C CA . LYS A 1 123 ? 9.857 8.172 -26.467 1.00 60.62 123 LYS A CA 1
ATOM 1025 C C . LYS A 1 123 ? 9.137 7.775 -27.765 1.00 60.62 123 LYS A C 1
ATOM 1027 O O . LYS A 1 123 ? 8.097 8.339 -28.086 1.00 60.62 123 LYS A O 1
ATOM 1032 N N . ALA A 1 124 ? 9.642 6.786 -28.504 1.00 46.09 124 ALA A N 1
ATOM 1033 C CA . ALA A 1 124 ? 9.047 6.299 -29.750 1.00 46.09 124 ALA A CA 1
ATOM 1034 C C . ALA A 1 124 ? 7.614 5.740 -29.592 1.00 46.09 124 ALA A C 1
ATOM 1036 O O . ALA A 1 124 ? 6.891 5.637 -30.580 1.00 46.09 124 ALA A O 1
ATOM 1037 N N . LEU A 1 125 ? 7.177 5.413 -28.370 1.00 50.62 125 LEU A N 1
ATOM 1038 C CA . LEU A 1 125 ? 5.787 5.036 -28.077 1.00 50.62 125 LEU A CA 1
ATOM 1039 C C . LEU A 1 125 ? 4.894 6.209 -27.654 1.00 50.62 125 LEU A C 1
ATOM 1041 O O . LEU A 1 125 ? 3.678 6.078 -27.714 1.00 50.62 125 LEU A O 1
ATOM 1045 N N . GLN A 1 126 ? 5.472 7.353 -27.274 1.00 46.41 126 GLN A N 1
ATOM 1046 C CA . GLN A 1 126 ? 4.716 8.575 -26.963 1.00 46.41 126 GLN A CA 1
ATOM 1047 C C . GLN A 1 126 ? 4.216 9.284 -28.235 1.00 46.41 126 GLN A C 1
ATOM 1049 O O . GLN A 1 126 ? 3.236 10.013 -28.171 1.00 46.41 126 GLN A O 1
ATOM 1054 N N . ASN A 1 127 ? 4.830 9.015 -29.396 1.00 38.69 127 ASN A N 1
ATOM 1055 C CA . ASN A 1 127 ? 4.446 9.573 -30.702 1.00 38.69 127 ASN A CA 1
ATOM 1056 C C . ASN A 1 127 ? 3.535 8.649 -31.541 1.00 38.69 127 ASN A C 1
ATOM 1058 O O . ASN A 1 127 ? 3.447 8.815 -32.755 1.00 38.69 127 ASN A O 1
ATOM 1062 N N . LYS A 1 128 ? 2.874 7.658 -30.927 1.00 35.12 128 LYS A N 1
ATOM 1063 C CA . LYS A 1 128 ? 1.793 6.889 -31.569 1.00 35.12 128 LYS A CA 1
ATOM 1064 C C . LYS A 1 128 ? 0.435 7.331 -31.013 1.00 35.12 128 LYS A C 1
ATOM 1066 O O . LYS A 1 128 ? -0.225 6.571 -30.309 1.00 35.12 128 LYS A O 1
ATOM 1071 N N . ILE A 1 129 ? 0.058 8.569 -31.319 1.00 37.47 129 ILE A N 1
ATOM 1072 C CA . ILE A 1 129 ? -1.333 9.041 -31.389 1.00 37.47 129 ILE A CA 1
ATOM 1073 C C . ILE A 1 129 ? -1.525 9.540 -32.815 1.00 37.47 129 ILE A C 1
ATOM 1075 O O . ILE A 1 129 ? -0.633 10.288 -33.275 1.00 37.47 129 ILE A O 1
#

Organism: NCBI:txid1982626